Protein AF-A0A1H0ICP3-F1 (afdb_monomer)

Radius of gyration: 19.56 Å; Cα contacts (8 Å, |Δi|>4): 66; chains: 1; bounding box: 44×25×61 Å

Sequence (88 aa):
MNTADTTILEEEFETLGDHHRMAAHHFAAAAKFHLLAATADDDGDDEACERNAHKAYRHQLNAVQYAEIAVMDSESLEDEDTLEISAD

pLDDT: mean 82.97, std 20.04, range [44.88, 98.88]

Mean predicted aligned error: 10.34 Å

Solvent-accessible surface area (backbone atoms only — not comparable to full-atom values): 4692 Å² total; per-residue (Å²): 136,72,77,69,64,60,52,59,66,61,67,74,53,82,45,60,69,41,24,46,51,50,14,50,51,23,43,54,52,15,53,53,23,43,54,51,13,52,53,23,50,78,70,68,36,61,68,53,16,53,54,24,41,52,52,14,52,54,24,44,55,52,14,49,52,26,44,49,50,29,50,54,55,51,54,57,53,61,62,58,70,68,71,77,82,75,89,128

Structure (mmCIF, N/CA/C/O backbone):
data_AF-A0A1H0ICP3-F1
#
_entry.id   AF-A0A1H0ICP3-F1
#
loop_
_atom_site.group_PDB
_atom_site.id
_atom_site.type_symbol
_atom_site.label_atom_id
_atom_site.label_alt_id
_atom_site.label_comp_id
_atom_site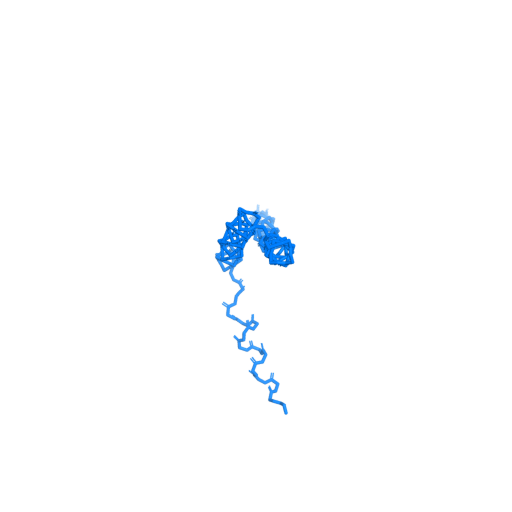.label_asym_id
_atom_site.label_entity_id
_atom_site.label_seq_id
_atom_site.pdbx_PDB_ins_code
_atom_site.Cartn_x
_atom_site.Cartn_y
_atom_site.Cartn_z
_atom_site.occupancy
_atom_site.B_iso_or_equiv
_atom_site.auth_seq_id
_atom_site.auth_comp_id
_atom_site.auth_asym_id
_atom_site.auth_atom_id
_atom_site.pdbx_PDB_model_num
ATOM 1 N N . MET A 1 1 ? 26.006 -17.946 9.511 1.00 45.09 1 MET A N 1
ATOM 2 C CA . MET A 1 1 ? 25.116 -17.138 8.654 1.00 45.09 1 MET A CA 1
ATOM 3 C C . MET A 1 1 ? 25.522 -17.424 7.227 1.00 45.09 1 MET A C 1
ATOM 5 O O . MET A 1 1 ? 26.692 -17.259 6.912 1.00 45.09 1 MET A O 1
ATOM 9 N N . ASN A 1 2 ? 24.617 -18.019 6.453 1.00 44.88 2 ASN A N 1
ATOM 10 C CA . ASN A 1 2 ? 24.872 -18.459 5.088 1.00 44.88 2 ASN A CA 1
ATOM 11 C C . ASN A 1 2 ? 24.681 -17.256 4.158 1.00 44.88 2 ASN A C 1
ATOM 13 O O . ASN A 1 2 ? 23.562 -16.787 3.998 1.00 44.88 2 ASN A O 1
ATOM 17 N N . THR A 1 3 ? 25.767 -16.740 3.591 1.00 52.19 3 THR A N 1
ATOM 18 C CA . THR A 1 3 ? 25.777 -15.559 2.709 1.00 52.19 3 THR A CA 1
ATOM 19 C C . THR A 1 3 ? 25.053 -15.797 1.374 1.00 52.19 3 THR A C 1
ATOM 21 O O . THR A 1 3 ? 24.822 -14.854 0.634 1.00 52.19 3 THR A O 1
ATOM 24 N N . ALA A 1 4 ? 24.674 -17.044 1.076 1.00 52.16 4 ALA A N 1
ATOM 25 C CA . ALA A 1 4 ? 23.949 -17.432 -0.136 1.00 52.16 4 ALA A CA 1
ATOM 26 C C . ALA A 1 4 ? 22.425 -17.205 -0.067 1.00 52.16 4 ALA A C 1
ATOM 28 O O . ALA A 1 4 ? 21.749 -17.353 -1.075 1.00 52.16 4 ALA A O 1
ATOM 29 N N . ASP A 1 5 ? 21.871 -16.889 1.109 1.00 50.41 5 ASP A N 1
ATOM 30 C CA . ASP A 1 5 ? 20.420 -16.684 1.274 1.00 50.41 5 ASP A CA 1
ATOM 31 C C . ASP A 1 5 ? 19.994 -15.255 0.882 1.00 50.41 5 ASP A C 1
ATOM 33 O O . ASP A 1 5 ? 18.880 -15.025 0.425 1.00 50.41 5 ASP A O 1
ATOM 37 N N . THR A 1 6 ? 20.907 -14.284 0.997 1.00 51.38 6 THR A N 1
ATOM 38 C CA . THR A 1 6 ? 20.648 -12.891 0.603 1.00 51.38 6 THR A CA 1
ATOM 39 C C . THR A 1 6 ? 20.705 -12.706 -0.915 1.00 51.38 6 THR A C 1
ATOM 41 O O . THR A 1 6 ? 19.888 -11.981 -1.466 1.00 51.38 6 THR A O 1
ATOM 44 N N . THR A 1 7 ? 21.602 -13.418 -1.606 1.00 50.38 7 THR A N 1
ATOM 45 C CA . THR A 1 7 ? 21.789 -13.282 -3.061 1.00 50.38 7 THR A CA 1
ATOM 46 C C . THR A 1 7 ? 20.610 -13.816 -3.873 1.00 50.38 7 THR A C 1
ATOM 48 O O . THR A 1 7 ? 20.316 -13.276 -4.926 1.00 50.38 7 THR A O 1
ATOM 51 N N . ILE A 1 8 ? 19.892 -14.834 -3.380 1.00 50.25 8 ILE A N 1
ATOM 52 C CA . ILE A 1 8 ? 18.739 -15.416 -4.095 1.00 50.25 8 ILE A CA 1
ATOM 53 C C . ILE A 1 8 ? 17.531 -14.464 -4.085 1.00 50.25 8 ILE A C 1
ATOM 55 O O . ILE A 1 8 ? 16.758 -14.449 -5.036 1.00 50.25 8 ILE A O 1
ATOM 59 N N . LEU A 1 9 ? 17.375 -13.650 -3.036 1.00 46.69 9 LEU A N 1
ATOM 60 C CA . LEU A 1 9 ? 16.323 -12.628 -2.974 1.00 46.69 9 LEU A CA 1
ATOM 61 C C . LEU A 1 9 ? 16.713 -11.331 -3.695 1.00 46.69 9 LEU A C 1
ATOM 63 O O . LEU A 1 9 ? 15.826 -10.575 -4.076 1.00 46.69 9 LEU A O 1
ATOM 67 N N . GLU A 1 10 ? 18.009 -11.067 -3.867 1.00 47.69 10 GLU A N 1
ATOM 68 C CA . GLU A 1 10 ? 18.506 -9.939 -4.664 1.00 47.69 10 GLU A CA 1
ATOM 69 C C . GLU A 1 10 ? 18.449 -10.247 -6.175 1.00 47.69 10 GLU A C 1
ATOM 71 O O . GLU A 1 10 ? 18.083 -9.365 -6.940 1.00 47.69 10 GLU A O 1
ATOM 76 N N . GLU A 1 11 ? 18.676 -11.498 -6.603 1.00 46.38 11 GLU A N 1
ATOM 77 C CA . GLU A 1 11 ? 18.602 -11.911 -8.022 1.00 46.38 11 GLU A CA 1
ATOM 78 C C . GLU A 1 11 ? 17.169 -12.051 -8.588 1.00 46.38 11 GLU A C 1
ATOM 80 O O . GLU A 1 11 ? 17.003 -12.096 -9.806 1.00 46.38 11 GLU A O 1
ATOM 85 N N . GLU A 1 12 ? 16.112 -12.145 -7.767 1.00 51.56 12 GLU A N 1
ATOM 86 C CA . GLU A 1 12 ? 14.751 -12.449 -8.268 1.00 51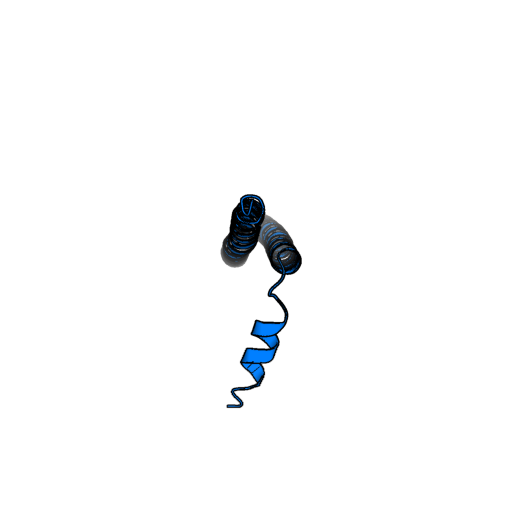.56 12 GLU A CA 1
ATOM 87 C C . GLU A 1 12 ? 13.926 -11.206 -8.687 1.00 51.56 12 GLU A C 1
ATOM 89 O O . GLU A 1 12 ? 12.834 -11.359 -9.231 1.00 51.56 12 GLU A O 1
ATOM 94 N N . PHE A 1 13 ? 14.418 -9.975 -8.480 1.00 55.97 13 PHE A N 1
ATOM 95 C CA . PHE A 1 13 ? 13.631 -8.741 -8.697 1.00 55.97 13 PHE A CA 1
ATOM 96 C C . PHE A 1 13 ? 14.280 -7.696 -9.621 1.00 55.97 13 PHE A C 1
ATOM 98 O O . PHE A 1 13 ? 14.056 -6.503 -9.442 1.00 55.97 13 PHE A O 1
ATOM 105 N N . GLU A 1 14 ? 15.056 -8.110 -10.621 1.00 66.94 14 GLU A N 1
ATOM 106 C CA . GLU A 1 14 ? 15.813 -7.174 -11.474 1.00 66.94 14 GLU A CA 1
ATOM 107 C C . GLU A 1 14 ? 15.104 -6.743 -12.773 1.00 66.94 14 GLU A C 1
ATOM 109 O O . GLU A 1 14 ? 15.728 -6.122 -13.631 1.00 66.94 14 GLU A O 1
ATOM 114 N N . THR A 1 15 ? 13.813 -7.040 -12.981 1.00 82.88 15 THR A N 1
ATOM 115 C CA . THR A 1 15 ? 13.105 -6.521 -14.170 1.00 82.88 15 THR A CA 1
ATOM 116 C C . THR A 1 15 ? 12.268 -5.282 -13.856 1.00 82.88 15 THR A C 1
ATOM 118 O O . THR A 1 15 ? 11.656 -5.167 -12.796 1.00 82.88 15 THR A O 1
ATOM 121 N N . LEU A 1 16 ? 12.110 -4.386 -14.835 1.00 87.44 16 LEU A N 1
ATOM 122 C CA . LEU A 1 16 ? 11.171 -3.256 -14.760 1.00 87.44 16 LEU A CA 1
ATOM 123 C C . LEU A 1 16 ? 9.743 -3.697 -14.363 1.00 87.44 16 LEU A C 1
ATOM 125 O O . LEU A 1 16 ? 9.033 -3.020 -13.614 1.00 87.44 16 LEU A O 1
ATOM 129 N N . GLY A 1 17 ? 9.327 -4.885 -14.812 1.00 89.12 17 GLY A N 1
ATOM 130 C CA . GLY A 1 17 ? 8.056 -5.490 -14.418 1.00 89.12 17 GLY A CA 1
ATOM 131 C C . GLY A 1 17 ? 8.000 -5.921 -12.947 1.00 89.12 17 GLY A C 1
ATOM 132 O O . GLY A 1 17 ? 6.922 -5.885 -12.349 1.00 89.12 17 GLY A O 1
ATOM 133 N N . ASP A 1 18 ? 9.124 -6.322 -12.350 1.00 91.56 18 ASP A N 1
ATOM 134 C CA . ASP A 1 18 ? 9.233 -6.627 -10.918 1.00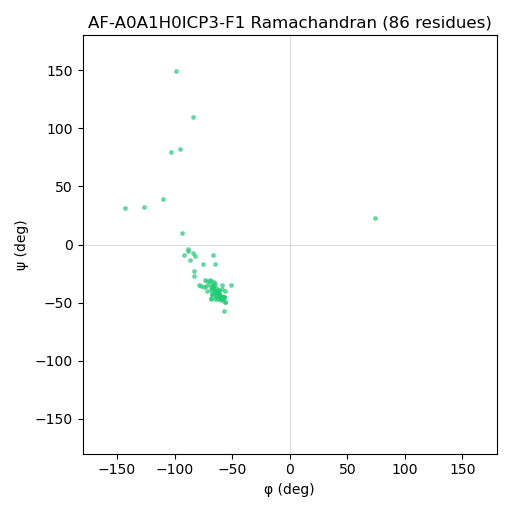 91.56 18 ASP A CA 1
ATOM 135 C C . ASP A 1 18 ? 9.085 -5.365 -10.077 1.00 91.56 18 ASP A C 1
ATOM 137 O O . ASP A 1 18 ? 8.276 -5.349 -9.146 1.00 91.56 18 ASP A O 1
ATOM 141 N N . HIS A 1 19 ? 9.763 -4.281 -10.460 1.00 93.12 19 HIS A N 1
ATOM 142 C CA . HIS A 1 19 ? 9.635 -2.983 -9.801 1.00 93.12 19 HIS A CA 1
ATOM 143 C C . HIS A 1 19 ? 8.176 -2.495 -9.796 1.00 93.12 19 HIS A C 1
ATOM 145 O O . HIS A 1 19 ? 7.631 -2.151 -8.743 1.00 93.12 19 HIS A O 1
ATOM 151 N N . HIS A 1 20 ? 7.463 -2.592 -10.924 1.00 95.00 20 HIS A N 1
ATOM 152 C CA . HIS A 1 20 ? 6.029 -2.282 -10.955 1.00 95.00 20 HIS A CA 1
ATOM 153 C C . HIS A 1 20 ? 5.176 -3.212 -10.078 1.00 95.00 20 HIS A C 1
ATOM 155 O O . HIS A 1 20 ? 4.256 -2.742 -9.399 1.00 95.00 20 HIS A O 1
ATOM 161 N N . 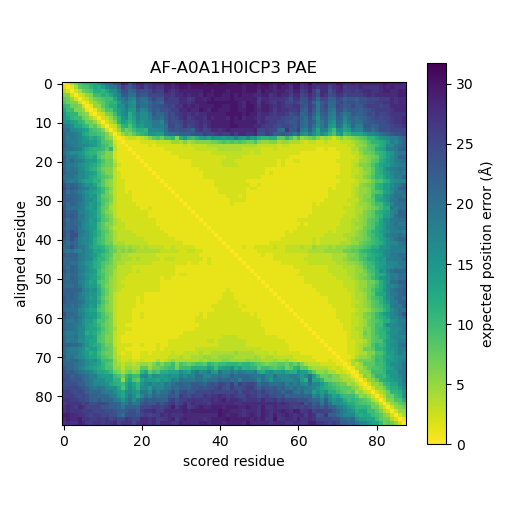ARG A 1 21 ? 5.459 -4.523 -10.052 1.00 96.25 21 ARG A N 1
ATOM 162 C CA . ARG A 1 21 ? 4.744 -5.472 -9.179 1.00 96.25 21 ARG A CA 1
ATOM 163 C C . ARG A 1 21 ? 4.975 -5.169 -7.699 1.00 96.25 21 ARG A C 1
ATOM 165 O O . ARG A 1 21 ? 4.019 -5.219 -6.922 1.00 96.25 21 ARG A O 1
ATOM 172 N N . MET A 1 22 ? 6.193 -4.799 -7.316 1.00 96.69 22 MET A N 1
ATOM 173 C CA . MET A 1 22 ? 6.529 -4.398 -5.950 1.00 96.69 22 MET A CA 1
ATOM 174 C C . MET A 1 22 ? 5.861 -3.078 -5.564 1.00 96.69 22 MET A C 1
ATOM 176 O O . MET A 1 22 ? 5.269 -2.985 -4.484 1.00 96.69 22 MET A O 1
ATOM 180 N N . ALA A 1 23 ? 5.844 -2.092 -6.465 1.00 97.19 23 ALA A N 1
ATOM 181 C CA . ALA A 1 23 ? 5.090 -0.859 -6.263 1.00 97.19 23 ALA A CA 1
ATOM 182 C C . ALA A 1 23 ? 3.601 -1.151 -6.011 1.00 97.19 23 ALA A C 1
ATOM 184 O O . ALA A 1 23 ? 3.032 -0.712 -5.008 1.00 97.19 23 ALA A O 1
ATOM 185 N N . ALA A 1 24 ? 2.979 -1.971 -6.864 1.00 98.06 24 ALA A N 1
ATOM 186 C CA . ALA A 1 24 ? 1.579 -2.366 -6.725 1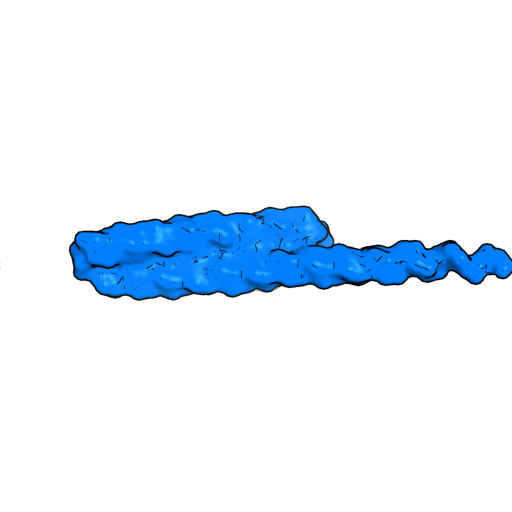.00 98.06 24 ALA A CA 1
ATOM 187 C C . ALA A 1 24 ? 1.303 -3.125 -5.414 1.00 98.06 24 ALA A C 1
ATOM 189 O O . ALA A 1 24 ? 0.318 -2.834 -4.731 1.00 98.06 24 ALA A O 1
ATOM 190 N N . HIS A 1 25 ? 2.185 -4.055 -5.030 1.00 97.88 25 HIS A N 1
ATOM 191 C CA . HIS A 1 25 ? 2.102 -4.777 -3.760 1.00 97.88 25 HIS A CA 1
ATOM 192 C C . HIS A 1 25 ? 2.060 -3.810 -2.570 1.00 97.88 25 HIS A C 1
ATOM 194 O O . HIS A 1 25 ? 1.176 -3.899 -1.710 1.00 97.88 25 HIS A O 1
ATOM 200 N N . HIS A 1 26 ? 2.986 -2.851 -2.537 1.00 98.56 26 HIS A N 1
ATOM 201 C CA . HIS A 1 26 ? 3.049 -1.871 -1.465 1.00 98.56 26 HIS A CA 1
ATOM 202 C C . HIS A 1 26 ? 1.853 -0.906 -1.487 1.00 98.56 26 HIS A C 1
ATOM 204 O O . HIS A 1 26 ? 1.291 -0.643 -0.424 1.00 98.56 26 HIS A O 1
ATOM 210 N N . PHE A 1 27 ? 1.378 -0.453 -2.652 1.00 98.69 27 PHE A N 1
ATOM 211 C CA . PHE A 1 27 ? 0.162 0.367 -2.730 1.00 98.69 27 PHE A CA 1
ATOM 212 C C . PHE A 1 27 ? -1.081 -0.368 -2.216 1.00 98.69 27 PHE A C 1
ATOM 214 O O . PHE A 1 27 ? -1.864 0.208 -1.457 1.00 98.69 27 PHE A O 1
ATOM 221 N N . ALA A 1 28 ? -1.248 -1.648 -2.554 1.00 98.69 28 ALA A N 1
ATOM 222 C CA . ALA A 1 28 ? -2.359 -2.454 -2.053 1.00 98.69 28 ALA A CA 1
ATOM 223 C C . ALA A 1 28 ? -2.308 -2.609 -0.522 1.00 98.69 28 ALA A C 1
ATOM 225 O O . ALA A 1 28 ? -3.327 -2.471 0.161 1.00 98.69 28 ALA A O 1
ATOM 226 N N . ALA A 1 29 ? -1.117 -2.841 0.039 1.00 98.50 29 ALA A N 1
ATOM 227 C CA . ALA A 1 29 ? -0.923 -2.901 1.484 1.00 98.50 29 ALA A CA 1
ATOM 228 C C . ALA A 1 29 ? -1.185 -1.546 2.168 1.00 98.50 29 ALA A C 1
ATOM 230 O O . ALA A 1 29 ? -1.837 -1.510 3.212 1.00 98.50 29 ALA A O 1
ATOM 231 N N . ALA A 1 30 ? -0.744 -0.434 1.571 1.00 98.69 30 ALA A N 1
ATOM 232 C CA . ALA A 1 30 ? -1.035 0.907 2.070 1.00 98.69 30 ALA A CA 1
ATOM 233 C C . ALA A 1 30 ? -2.544 1.179 2.120 1.00 98.69 30 ALA A C 1
ATOM 235 O O . ALA A 1 30 ? -3.052 1.611 3.153 1.00 98.69 30 ALA A O 1
ATOM 236 N N . ALA A 1 31 ? -3.269 0.863 1.042 1.00 98.81 31 ALA A N 1
ATOM 237 C CA . ALA A 1 31 ? -4.722 1.004 0.990 1.00 98.81 31 ALA A CA 1
ATOM 238 C C . ALA A 1 31 ? -5.408 0.181 2.091 1.00 98.81 31 ALA A C 1
ATOM 240 O O . ALA A 1 31 ? -6.262 0.695 2.810 1.00 98.81 31 ALA A O 1
ATOM 241 N N . LYS A 1 32 ? -4.980 -1.073 2.288 1.00 98.81 32 LYS A N 1
ATOM 242 C CA . LYS A 1 32 ? -5.486 -1.927 3.370 1.00 98.81 32 LYS A CA 1
ATOM 243 C C . LYS A 1 32 ? -5.275 -1.299 4.750 1.00 98.81 32 LYS A C 1
ATOM 245 O O . LYS A 1 32 ? -6.190 -1.322 5.568 1.00 98.81 32 LYS A O 1
ATOM 250 N N . PHE A 1 33 ? -4.087 -0.770 5.034 1.00 98.81 33 PHE A N 1
ATOM 251 C CA . PHE A 1 33 ? -3.810 -0.171 6.340 1.00 98.81 33 PHE A CA 1
ATOM 252 C C . PHE A 1 33 ? -4.558 1.143 6.562 1.00 98.81 33 PHE A C 1
ATOM 254 O O . PHE A 1 33 ? -5.003 1.375 7.679 1.00 98.81 33 PHE A O 1
ATOM 261 N N . HIS A 1 34 ? -4.780 1.947 5.520 1.00 98.81 34 HIS A N 1
ATOM 262 C CA . HIS A 1 34 ? -5.654 3.121 5.622 1.00 98.81 34 HIS A CA 1
ATOM 263 C C . HIS A 1 34 ? -7.099 2.735 5.956 1.00 98.81 34 HIS A C 1
ATOM 265 O O . HIS A 1 34 ? -7.704 3.360 6.819 1.00 98.81 34 HIS A O 1
ATOM 271 N N . LEU A 1 35 ? -7.631 1.661 5.359 1.00 98.88 35 LEU A N 1
ATOM 272 C CA . LEU A 1 35 ? -8.960 1.148 5.719 1.00 98.88 35 LEU A CA 1
ATOM 273 C C . LEU A 1 35 ? -9.019 0.670 7.178 1.00 98.88 35 LEU A C 1
ATOM 275 O O . LEU A 1 35 ? -9.988 0.952 7.872 1.00 98.88 35 LEU A O 1
ATOM 279 N N . LEU A 1 36 ? -7.974 -0.009 7.664 1.00 98.75 36 LEU A N 1
ATOM 280 C CA . LEU A 1 36 ? -7.890 -0.428 9.069 1.00 98.75 36 LEU A CA 1
ATOM 281 C C . LEU A 1 36 ? -7.756 0.755 10.036 1.00 98.75 36 LEU A C 1
ATOM 283 O O . LEU A 1 36 ? -8.280 0.682 11.142 1.00 98.75 36 LEU A O 1
ATOM 287 N N . ALA A 1 37 ? -7.048 1.817 9.643 1.00 98.75 37 ALA A N 1
ATOM 288 C CA . ALA A 1 37 ? -6.957 3.039 10.434 1.00 98.75 37 ALA A CA 1
ATOM 289 C C . ALA A 1 37 ? -8.330 3.712 10.555 1.00 98.75 37 ALA A C 1
ATOM 291 O O . ALA A 1 37 ? -8.734 4.039 11.661 1.00 98.75 37 ALA A O 1
ATOM 292 N N . ALA A 1 38 ? -9.072 3.818 9.447 1.00 98.81 38 ALA A N 1
ATOM 293 C CA . ALA A 1 38 ? -10.431 4.357 9.450 1.00 98.81 38 ALA A CA 1
ATOM 294 C C . ALA A 1 38 ? -11.380 3.539 10.344 1.00 98.81 38 ALA A C 1
ATOM 296 O O . ALA A 1 38 ? -12.100 4.112 11.146 1.00 98.81 38 ALA A O 1
ATOM 297 N N . THR A 1 39 ? -11.332 2.203 10.275 1.00 98.81 39 THR A N 1
ATOM 298 C CA . THR A 1 39 ? -12.138 1.357 11.174 1.00 98.81 39 THR A CA 1
ATOM 299 C C . THR A 1 39 ? -11.763 1.546 12.646 1.00 98.81 39 THR A C 1
ATOM 301 O O . THR A 1 39 ? -12.644 1.574 13.494 1.00 98.81 39 THR A O 1
ATOM 304 N N . ALA A 1 40 ? -10.475 1.694 12.965 1.00 98.69 40 ALA A N 1
ATOM 305 C CA . ALA A 1 40 ? -10.048 1.952 14.339 1.00 98.69 40 ALA A CA 1
ATOM 306 C C . ALA A 1 40 ? -10.514 3.327 14.850 1.00 98.69 40 ALA A C 1
ATOM 308 O O . ALA A 1 40 ? -10.898 3.435 16.010 1.00 98.69 40 ALA A O 1
ATOM 309 N N . ASP A 1 41 ? -10.512 4.347 13.987 1.00 98.62 41 ASP A N 1
ATOM 310 C CA . ASP A 1 41 ? -11.058 5.677 14.285 1.00 98.62 41 ASP A CA 1
ATOM 311 C C . ASP A 1 41 ? -12.569 5.614 14.566 1.00 98.62 41 ASP A C 1
ATOM 313 O O . ASP A 1 41 ? -13.027 6.115 15.592 1.00 98.62 41 ASP A O 1
ATOM 317 N N . ASP A 1 42 ? -13.328 4.900 13.722 1.00 98.75 42 ASP A N 1
ATOM 318 C CA . ASP A 1 42 ? -14.769 4.672 13.909 1.00 98.75 42 ASP A CA 1
ATOM 319 C C . ASP A 1 42 ? -15.083 3.972 15.251 1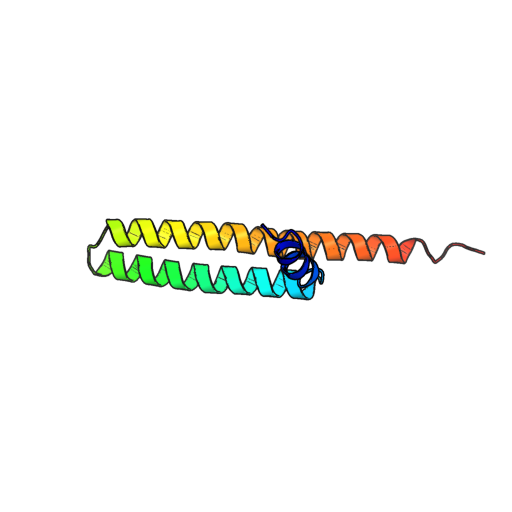.00 98.75 42 ASP A C 1
ATOM 321 O O . ASP A 1 42 ? -16.102 4.260 15.887 1.00 98.75 42 ASP A O 1
ATOM 325 N N . ASP A 1 43 ? -14.197 3.075 15.698 1.00 98.38 43 ASP A N 1
ATOM 326 C CA . ASP A 1 43 ? -14.306 2.342 16.965 1.00 98.38 43 ASP A CA 1
ATOM 327 C C . ASP A 1 43 ? -13.765 3.132 18.183 1.00 98.38 43 ASP A C 1
ATOM 329 O O . ASP A 1 43 ? -13.940 2.698 19.328 1.00 98.38 43 ASP A O 1
ATOM 333 N N . GLY A 1 44 ? -13.130 4.293 17.968 1.00 98.56 44 GLY A N 1
ATOM 334 C CA . GLY A 1 44 ? -12.517 5.125 19.012 1.00 98.56 44 GLY A CA 1
ATOM 335 C C . GLY A 1 44 ? -11.198 4.580 19.583 1.00 98.56 44 GLY A C 1
ATOM 336 O O . GLY A 1 44 ? -10.838 4.908 20.716 1.00 98.56 44 GLY A O 1
ATOM 337 N N . ASP A 1 45 ? -10.492 3.722 18.841 1.00 98.56 45 ASP A N 1
ATOM 338 C CA . ASP A 1 45 ? -9.163 3.200 19.187 1.00 98.56 45 ASP A CA 1
ATOM 339 C C . ASP A 1 45 ? -8.061 4.042 18.517 1.00 98.56 45 ASP A C 1
ATOM 341 O O . ASP A 1 45 ? -7.512 3.688 17.465 1.00 98.56 45 ASP A O 1
ATOM 345 N N . ASP A 1 46 ? -7.725 5.169 19.155 1.00 98.25 46 ASP A N 1
ATOM 346 C CA . ASP A 1 46 ? -6.723 6.131 18.671 1.00 98.25 46 ASP A CA 1
ATOM 347 C C . ASP A 1 46 ? -5.349 5.478 18.430 1.00 98.25 46 ASP A C 1
ATOM 349 O O . ASP A 1 46 ? -4.682 5.745 17.427 1.00 98.25 46 ASP A O 1
ATOM 353 N N . GLU A 1 47 ? -4.922 4.564 19.309 1.00 98.50 47 GLU A N 1
ATOM 354 C CA . GLU A 1 47 ? -3.621 3.900 19.188 1.00 98.50 47 GLU A CA 1
ATOM 355 C C . GLU A 1 47 ? -3.579 2.984 17.955 1.00 98.50 47 GLU A C 1
ATOM 357 O O . GLU A 1 47 ? -2.584 2.937 17.219 1.00 98.50 47 GLU A O 1
ATOM 362 N N . ALA A 1 48 ? -4.652 2.228 17.700 1.00 98.31 48 ALA A N 1
ATOM 363 C CA . ALA A 1 48 ? -4.748 1.414 16.496 1.00 98.31 48 ALA A CA 1
ATOM 364 C C . ALA A 1 48 ? -4.870 2.262 15.229 1.00 98.31 48 ALA A C 1
ATOM 366 O O . ALA A 1 48 ? -4.262 1.889 14.216 1.00 98.31 48 ALA A O 1
ATOM 367 N N . CYS A 1 49 ? -5.578 3.391 15.283 1.00 98.75 49 CYS A N 1
ATOM 368 C CA . CYS A 1 49 ? -5.649 4.348 14.184 1.00 98.75 49 CYS A CA 1
ATOM 369 C C . CYS A 1 49 ? -4.242 4.837 13.803 1.00 98.75 49 CYS A C 1
ATOM 371 O O . CYS A 1 49 ? -3.779 4.583 12.684 1.00 98.75 49 CYS A O 1
ATOM 373 N N . GLU A 1 50 ? -3.495 5.406 14.755 1.00 98.69 50 GLU A N 1
ATOM 374 C CA . GLU A 1 50 ? -2.141 5.929 14.532 1.00 98.69 50 GLU A CA 1
ATOM 375 C C . GLU A 1 50 ? -1.172 4.852 14.027 1.00 98.69 50 GLU A C 1
ATOM 377 O O . GLU A 1 50 ? -0.437 5.053 13.050 1.00 98.69 50 GLU A O 1
ATOM 382 N N . ARG A 1 51 ? -1.185 3.662 14.644 1.00 98.69 51 ARG A N 1
ATOM 383 C CA . ARG A 1 51 ? -0.319 2.552 14.220 1.00 98.69 51 ARG A CA 1
ATOM 384 C C . ARG A 1 51 ? -0.599 2.118 12.786 1.00 98.69 51 ARG A C 1
ATOM 386 O O . ARG A 1 51 ? 0.345 1.820 12.048 1.00 98.69 51 ARG A O 1
ATOM 393 N N . ASN A 1 52 ? -1.867 2.009 12.394 1.00 98.62 52 ASN A N 1
ATOM 394 C CA . ASN A 1 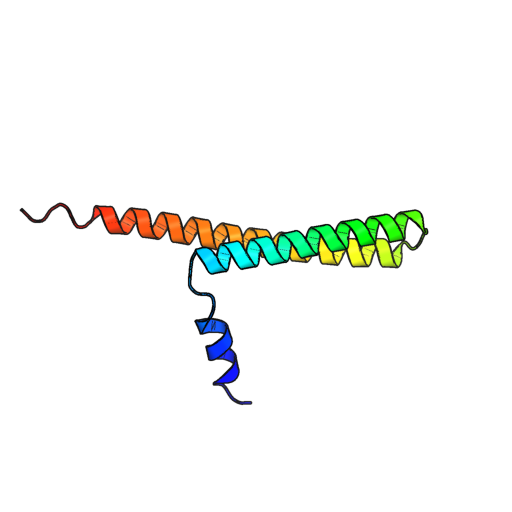52 ? -2.231 1.602 11.039 1.00 98.62 52 ASN A CA 1
ATOM 395 C C . ASN A 1 52 ? -1.923 2.712 10.025 1.00 98.62 52 ASN A C 1
ATOM 397 O O . ASN A 1 52 ? -1.348 2.410 8.978 1.00 98.62 52 ASN A O 1
ATOM 401 N N . ALA A 1 53 ? -2.170 3.979 10.364 1.00 98.69 53 ALA A N 1
ATOM 402 C CA . ALA A 1 53 ? -1.792 5.121 9.534 1.00 98.69 53 ALA A CA 1
ATOM 403 C C . ALA A 1 53 ? -0.276 5.154 9.266 1.00 98.69 53 ALA A C 1
ATOM 405 O O . ALA A 1 53 ? 0.161 5.278 8.119 1.00 98.69 53 ALA A O 1
ATOM 406 N N . HIS A 1 54 ? 0.548 4.933 10.297 1.00 98.62 54 HIS A N 1
ATOM 407 C CA . HIS A 1 54 ? 2.002 4.866 10.138 1.00 98.62 54 HIS A CA 1
ATOM 408 C C . HIS A 1 54 ? 2.445 3.696 9.240 1.00 98.62 54 HIS A C 1
ATOM 410 O O . HIS A 1 54 ? 3.321 3.857 8.386 1.00 98.62 54 HIS A O 1
ATOM 416 N N . LYS A 1 55 ? 1.828 2.511 9.377 1.00 98.69 55 LYS A N 1
ATOM 417 C CA . LYS A 1 55 ? 2.100 1.376 8.475 1.00 98.69 55 LYS A CA 1
ATOM 418 C C . LYS A 1 55 ? 1.750 1.715 7.030 1.00 98.69 55 LYS A C 1
ATOM 420 O O . LYS A 1 55 ? 2.549 1.429 6.139 1.00 98.69 55 LYS A O 1
ATOM 425 N N . ALA A 1 56 ? 0.594 2.337 6.806 1.00 98.75 56 ALA A N 1
ATOM 426 C CA . ALA A 1 56 ? 0.167 2.753 5.481 1.00 98.75 56 ALA A CA 1
ATOM 427 C C . ALA A 1 56 ? 1.180 3.715 4.847 1.00 98.75 56 ALA A C 1
ATOM 429 O O . ALA A 1 56 ? 1.619 3.477 3.723 1.00 98.75 56 ALA A O 1
ATOM 430 N N . TYR A 1 57 ? 1.629 4.723 5.601 1.00 98.62 57 TYR A N 1
ATOM 431 C CA . TYR A 1 57 ? 2.638 5.682 5.151 1.00 98.62 57 TYR A CA 1
ATOM 432 C C . TYR A 1 57 ? 3.946 5.007 4.721 1.00 98.62 57 TYR A C 1
ATOM 434 O O . TYR A 1 57 ? 4.466 5.290 3.642 1.00 98.62 57 TYR A O 1
ATOM 442 N N . ARG A 1 58 ? 4.460 4.046 5.502 1.00 98.69 58 ARG A N 1
ATOM 443 C CA . ARG A 1 58 ? 5.676 3.322 5.095 1.00 98.69 58 ARG A CA 1
ATOM 444 C C . ARG A 1 58 ? 5.490 2.544 3.796 1.00 98.69 58 ARG A C 1
ATOM 446 O O . ARG A 1 58 ? 6.387 2.523 2.961 1.00 98.69 58 ARG A O 1
ATOM 453 N N . HIS A 1 59 ? 4.340 1.893 3.627 1.00 98.62 59 HIS A N 1
ATOM 454 C CA . HIS A 1 59 ? 4.042 1.194 2.381 1.00 98.62 59 HIS A CA 1
ATOM 455 C C . HIS A 1 59 ? 3.935 2.172 1.202 1.00 98.62 59 HIS A C 1
ATOM 457 O O . HIS A 1 59 ? 4.440 1.855 0.133 1.00 98.62 59 HIS A O 1
ATOM 463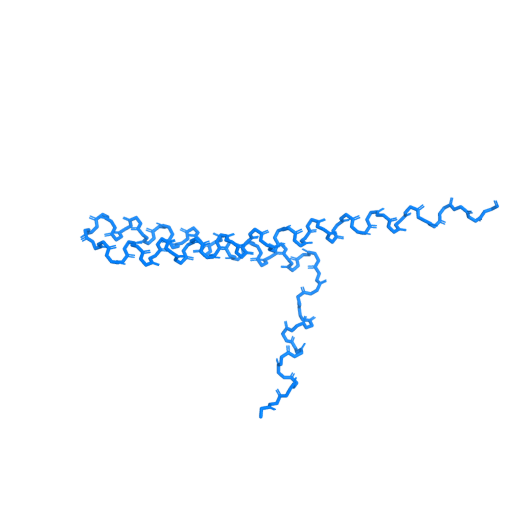 N N . GLN A 1 60 ? 3.377 3.372 1.387 1.00 98.69 60 GLN A N 1
ATOM 464 C CA . GLN A 1 60 ? 3.364 4.401 0.339 1.00 98.69 60 GLN A CA 1
ATOM 465 C C . GLN A 1 60 ? 4.780 4.807 -0.085 1.00 98.69 60 GLN A C 1
ATOM 467 O O . GLN A 1 60 ? 5.051 4.850 -1.280 1.00 98.69 60 GLN A O 1
ATOM 472 N N . LEU A 1 61 ? 5.689 5.048 0.867 1.00 98.50 61 LEU A N 1
ATOM 473 C CA . LEU A 1 61 ? 7.081 5.392 0.551 1.00 98.50 61 LEU A CA 1
ATOM 474 C C . LEU A 1 61 ? 7.779 4.294 -0.257 1.00 98.50 61 LEU A C 1
ATOM 476 O O . LEU A 1 61 ? 8.408 4.591 -1.268 1.00 98.50 61 LEU A O 1
ATOM 480 N N . ASN A 1 62 ? 7.629 3.032 0.148 1.00 97.12 62 ASN A N 1
ATOM 481 C CA . ASN A 1 62 ? 8.207 1.910 -0.591 1.00 97.12 62 ASN A CA 1
ATOM 482 C C . ASN A 1 62 ? 7.596 1.777 -1.992 1.00 97.12 62 ASN A C 1
ATOM 484 O O . ASN A 1 62 ? 8.311 1.517 -2.952 1.00 97.12 62 ASN A O 1
ATOM 488 N N . ALA A 1 63 ? 6.281 1.963 -2.118 1.00 97.50 63 ALA A N 1
ATOM 489 C CA . ALA A 1 63 ? 5.607 1.874 -3.406 1.00 97.50 63 ALA A CA 1
ATOM 490 C C . ALA A 1 63 ? 6.111 2.935 -4.393 1.00 97.50 63 ALA A C 1
ATOM 492 O O . ALA A 1 63 ? 6.360 2.623 -5.554 1.00 97.50 63 ALA A O 1
ATOM 493 N N . VAL A 1 64 ? 6.290 4.171 -3.914 1.00 98.12 64 VAL A N 1
ATOM 494 C CA . VAL A 1 64 ? 6.844 5.273 -4.709 1.00 98.12 64 VAL A CA 1
ATOM 495 C C . VAL A 1 64 ? 8.283 4.979 -5.117 1.00 98.12 64 VAL A C 1
ATOM 497 O O . VAL A 1 64 ? 8.591 5.134 -6.289 1.00 98.12 64 VAL A O 1
ATOM 500 N N . GLN A 1 65 ? 9.128 4.483 -4.207 1.00 96.94 65 GLN A N 1
ATOM 501 C CA . GLN A 1 65 ? 10.516 4.132 -4.538 1.00 96.94 65 GLN A CA 1
ATOM 502 C C . GLN A 1 65 ? 10.598 3.078 -5.646 1.00 96.94 65 GLN A C 1
ATOM 504 O O . GLN A 1 65 ? 11.343 3.249 -6.601 1.00 96.94 65 GLN A O 1
ATOM 509 N N . TYR A 1 66 ? 9.799 2.012 -5.569 1.00 95.38 66 TYR A N 1
ATOM 510 C CA . TYR A 1 66 ? 9.785 1.004 -6.632 1.00 95.38 66 TYR A CA 1
ATOM 511 C C . TYR A 1 66 ? 9.232 1.543 -7.957 1.00 95.38 66 TYR A C 1
ATOM 513 O O . TYR A 1 66 ? 9.709 1.157 -9.020 1.00 95.38 66 TYR A O 1
ATOM 521 N N . ALA A 1 67 ? 8.247 2.444 -7.917 1.00 94.69 67 ALA A N 1
ATOM 522 C CA . ALA A 1 67 ? 7.760 3.105 -9.124 1.00 94.69 67 ALA A CA 1
ATOM 523 C C . ALA A 1 67 ? 8.819 4.040 -9.734 1.00 94.69 67 ALA A C 1
ATOM 525 O O . ALA A 1 67 ? 8.936 4.101 -10.951 1.00 94.69 67 ALA A O 1
ATOM 526 N N . GLU A 1 68 ? 9.593 4.735 -8.901 1.00 94.94 68 GLU A N 1
ATOM 527 C CA . GLU A 1 68 ? 10.695 5.603 -9.318 1.00 94.94 68 GLU A CA 1
ATOM 528 C C . GLU A 1 68 ? 11.822 4.800 -9.976 1.00 94.94 68 GLU A C 1
ATOM 530 O O . GLU A 1 68 ? 12.229 5.149 -11.078 1.00 94.94 68 GLU A O 1
ATOM 535 N N . ILE A 1 69 ? 12.244 3.680 -9.375 1.00 90.94 69 ILE A N 1
ATOM 536 C CA . ILE A 1 69 ? 13.241 2.778 -9.980 1.00 90.94 69 ILE A CA 1
ATOM 537 C C . ILE A 1 69 ? 12.762 2.293 -11.353 1.00 90.94 69 ILE A C 1
ATOM 539 O O . ILE A 1 69 ? 13.510 2.372 -12.318 1.00 90.94 69 ILE A O 1
ATOM 543 N N . ALA A 1 70 ? 11.495 1.878 -11.475 1.00 89.94 70 ALA A N 1
ATOM 544 C CA . ALA A 1 70 ? 10.947 1.451 -12.763 1.00 89.94 70 ALA A CA 1
ATOM 545 C C . ALA A 1 70 ? 11.016 2.555 -13.837 1.00 89.94 70 ALA A C 1
ATOM 547 O O . ALA A 1 70 ? 11.296 2.259 -14.995 1.00 89.94 70 ALA A O 1
ATOM 548 N N . VAL A 1 71 ? 10.777 3.818 -13.466 1.00 89.88 71 VAL A N 1
ATOM 549 C CA . VAL A 1 71 ? 10.897 4.958 -14.391 1.00 89.88 71 VAL A CA 1
ATOM 550 C C . VAL A 1 71 ? 12.359 5.193 -14.778 1.00 89.88 71 VAL A C 1
ATOM 552 O O . VAL A 1 71 ? 12.663 5.304 -15.963 1.00 89.88 71 VAL A O 1
ATOM 555 N N . MET A 1 72 ? 13.271 5.202 -13.805 1.00 87.44 72 MET A N 1
ATOM 556 C CA . MET A 1 72 ? 14.704 5.393 -14.054 1.00 87.44 72 MET A CA 1
ATOM 557 C C . MET A 1 72 ? 15.298 4.287 -14.939 1.00 87.44 72 MET A C 1
ATOM 559 O O . MET A 1 72 ? 16.104 4.572 -15.827 1.00 87.44 72 MET A O 1
ATOM 563 N N . ASP A 1 73 ? 14.874 3.038 -14.736 1.00 82.75 73 ASP A N 1
ATOM 564 C CA . ASP A 1 73 ? 15.283 1.899 -15.560 1.00 82.75 73 ASP A CA 1
ATOM 565 C C . ASP A 1 73 ? 14.738 2.020 -16.991 1.00 82.75 73 ASP A C 1
ATOM 567 O O . ASP A 1 73 ? 15.453 1.704 -17.938 1.00 82.75 73 ASP A O 1
ATOM 571 N N . SER A 1 74 ? 13.503 2.512 -17.184 1.00 77.62 74 SER A N 1
ATOM 572 C CA . SER A 1 74 ? 12.988 2.765 -18.540 1.00 77.62 74 SER A CA 1
ATOM 573 C C . SER A 1 74 ? 13.741 3.876 -19.266 1.00 77.62 74 SER A C 1
ATOM 575 O O . SER A 1 74 ? 14.071 3.704 -20.435 1.00 77.62 74 SER A O 1
ATOM 577 N N . GLU A 1 75 ? 14.052 4.981 -18.582 1.00 73.69 75 GLU A N 1
ATOM 578 C CA . GLU A 1 75 ? 14.782 6.108 -19.178 1.00 73.69 75 GLU A CA 1
ATOM 579 C C . GLU A 1 75 ? 16.217 5.704 -19.558 1.00 73.69 75 GLU A C 1
ATOM 581 O O . GLU A 1 75 ? 16.706 6.073 -20.622 1.00 73.69 75 GLU A O 1
ATOM 586 N N . SER A 1 76 ? 16.871 4.872 -18.739 1.00 65.12 76 SER A N 1
ATOM 587 C CA . SER A 1 76 ? 18.223 4.370 -19.026 1.00 65.12 76 SER A CA 1
ATOM 588 C C . SER A 1 76 ? 18.280 3.468 -20.268 1.00 65.12 76 SER A C 1
ATOM 590 O O . SER A 1 76 ? 19.274 3.487 -20.991 1.00 65.12 76 SER A O 1
ATOM 592 N N . LEU A 1 77 ? 17.224 2.689 -20.530 1.00 60.25 77 LEU A N 1
ATOM 593 C CA . LEU A 1 77 ? 17.126 1.841 -21.724 1.00 60.25 77 LEU A CA 1
ATOM 594 C C . LEU A 1 77 ? 16.883 2.660 -23.004 1.00 60.25 77 LEU A C 1
ATOM 596 O O . LEU A 1 77 ? 17.412 2.312 -24.058 1.00 60.25 77 LEU A O 1
ATOM 600 N N . GLU A 1 78 ? 16.117 3.754 -22.926 1.00 60.56 78 GLU A N 1
ATOM 601 C CA . GLU A 1 78 ? 15.854 4.634 -24.078 1.00 60.56 78 GLU A CA 1
ATOM 602 C C . GLU A 1 78 ? 17.124 5.360 -24.571 1.00 60.56 78 GLU A C 1
ATOM 604 O O . GLU A 1 78 ? 17.290 5.578 -25.775 1.00 60.56 78 GLU A O 1
ATOM 609 N N . ASP A 1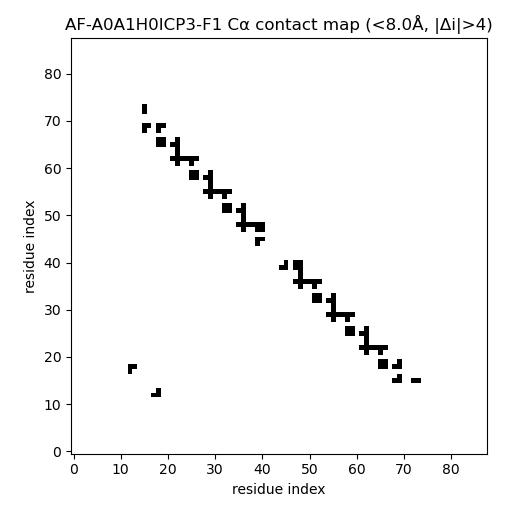 79 ? 18.059 5.679 -23.672 1.00 58.09 79 ASP A N 1
ATOM 610 C CA . ASP A 1 79 ? 19.330 6.321 -24.029 1.00 58.09 79 ASP A CA 1
ATOM 611 C C . ASP A 1 79 ? 20.324 5.358 -24.723 1.00 58.09 79 ASP A C 1
ATOM 613 O O . ASP A 1 79 ? 21.106 5.790 -25.578 1.00 58.09 79 ASP A O 1
ATOM 617 N N . GLU A 1 80 ? 20.288 4.054 -24.416 1.00 55.94 80 GLU A N 1
ATOM 618 C CA . GLU A 1 80 ? 21.197 3.045 -24.993 1.00 55.94 80 GLU A CA 1
ATOM 619 C C . GLU A 1 80 ? 20.845 2.701 -26.456 1.00 55.94 80 GLU A C 1
ATOM 621 O O . GLU A 1 80 ? 21.740 2.599 -27.302 1.00 55.94 80 GLU A O 1
ATOM 626 N N . ASP A 1 81 ? 19.553 2.666 -26.802 1.00 56.03 81 ASP A N 1
ATOM 627 C CA . ASP A 1 81 ? 19.059 2.390 -28.166 1.00 56.03 81 ASP A CA 1
ATOM 628 C C . ASP A 1 81 ? 19.454 3.471 -29.199 1.00 56.03 81 ASP A C 1
ATOM 630 O O . ASP A 1 81 ? 19.428 3.241 -30.413 1.00 56.03 81 ASP A O 1
ATOM 634 N N . THR A 1 82 ? 19.865 4.664 -28.751 1.00 55.97 82 THR A N 1
ATOM 635 C CA . THR A 1 82 ? 20.204 5.785 -29.648 1.00 55.97 82 THR A CA 1
ATOM 636 C C . THR A 1 82 ? 21.668 5.764 -30.125 1.00 55.97 82 THR A C 1
ATOM 638 O O . THR A 1 82 ? 22.025 6.478 -31.067 1.00 55.97 82 THR A O 1
ATOM 641 N N . LEU A 1 83 ? 22.538 4.949 -29.513 1.00 56.84 83 LEU A N 1
ATOM 642 C CA . LEU A 1 83 ? 23.981 4.925 -29.802 1.00 56.84 83 LEU A CA 1
ATOM 643 C C . LEU A 1 83 ? 24.396 3.914 -30.890 1.00 56.84 83 LEU A C 1
ATOM 645 O O . LEU A 1 83 ? 25.530 3.980 -31.369 1.00 56.84 83 LEU A O 1
ATOM 649 N N . GLU A 1 84 ? 23.499 3.035 -31.351 1.00 55.44 84 GLU A N 1
ATOM 650 C CA . GLU A 1 84 ? 23.812 2.002 -32.359 1.00 55.44 84 GLU A CA 1
ATOM 651 C C . GLU A 1 84 ? 23.643 2.439 -33.836 1.00 55.44 84 GLU A C 1
ATOM 653 O O . GLU A 1 84 ? 24.016 1.694 -34.741 1.00 55.44 84 GLU A O 1
ATOM 658 N N . ILE A 1 85 ? 23.157 3.657 -34.134 1.00 57.66 85 ILE A N 1
ATOM 659 C CA . ILE A 1 85 ? 22.810 4.093 -35.514 1.00 57.66 85 ILE A CA 1
ATOM 660 C C . ILE A 1 85 ? 23.779 5.161 -36.075 1.00 57.66 85 ILE A C 1
ATOM 662 O O . ILE A 1 85 ? 23.371 6.111 -36.740 1.00 57.66 85 ILE A O 1
ATOM 666 N N . SER A 1 86 ? 25.090 5.055 -35.823 1.00 57.38 86 SER A N 1
ATOM 667 C CA . SER A 1 86 ? 26.068 5.976 -36.454 1.00 57.38 86 SER A CA 1
ATOM 668 C C . SER A 1 86 ? 27.413 5.363 -36.856 1.00 57.38 86 SER A C 1
ATOM 670 O O . SER A 1 86 ? 28.432 6.050 -36.884 1.00 57.38 86 SER A O 1
ATOM 672 N N . ALA A 1 87 ? 27.422 4.082 -37.225 1.00 57.78 87 ALA A N 1
ATOM 673 C CA . ALA A 1 87 ? 28.563 3.470 -37.901 1.00 57.78 87 ALA A CA 1
ATOM 674 C C . ALA A 1 87 ? 28.275 3.302 -39.404 1.00 57.78 87 ALA A C 1
ATOM 676 O O . ALA A 1 87 ? 27.922 2.211 -39.847 1.00 57.78 87 ALA A O 1
ATOM 677 N N . ASP A 1 88 ? 28.424 4.391 -40.165 1.00 48.78 88 ASP A N 1
ATOM 678 C CA . ASP A 1 88 ? 28.713 4.362 -41.611 1.00 48.78 88 ASP A CA 1
ATOM 679 C C . ASP A 1 88 ? 29.686 5.500 -41.972 1.00 48.78 88 ASP A C 1
ATOM 681 O O . ASP A 1 88 ? 29.365 6.677 -41.674 1.00 48.78 88 ASP A O 1
#

Secondary structure (DSSP, 8-state):
--THHHHHHHTT--SHHHHHHHHHHHHHHHHHHHHHHHHHHHTT-HHHHHHHHHHHHHHHHHHHHHHHHHHHHHHHHHHHTTSSS---

Nearest PDB structures (foldseek):
  6tz5-assembly1_AA  TM=8.599E-01  e=5.560E-01  Homo sapiens
  9eom-assembly1_A-2  TM=8.707E-01  e=3.049E+00  Synechocystis sp. PCC 6803
  9eom-assembly1_A-4  TM=8.707E-01  e=3.049E+00  Synechocystis sp. PCC 6803
  9eom-assembly1_A-6  TM=8.707E-01  e=3.049E+00  Synechocystis sp. PCC 6803
  9eon-assembly1_A  TM=8.652E-01  e=3.615E+00  Synechocystis sp. PCC 6803

Foldseek 3Di:
DDPVVVVVVVVPQPDLVSLQVLLVVLQVQLVVLCVQLVVCVVVVNNVSNVVSNVSSVVSNVRSVVSNVVSVVVVVVVVVVVVPPPPDD